Protein AF-A0A397ZUV2-F1 (afdb_monomer)

Nearest PDB structures (foldseek):
  3alz-assembly1_A  TM=3.776E-01  e=4.384E+00  Measles virus strain Edmonston-B

Mean predicted aligned error: 13.86 Å

Radius of gyration: 26.16 Å; Cα contacts (8 Å, |Δi|>4): 191; chains: 1; bounding box: 96×31×57 Å

Solvent-accessible surface area (backbone atoms only — not comparable to full-atom values): 8491 Å² total; per-residue (Å²): 135,84,87,83,79,84,85,80,84,84,83,89,76,73,82,77,73,75,82,71,83,79,77,76,76,76,69,83,68,74,52,55,40,70,46,80,43,83,64,54,64,94,90,66,65,70,53,75,50,36,29,38,83,94,42,76,52,62,88,70,78,66,56,79,85,62,81,79,68,60,39,33,42,31,41,41,31,31,73,94,74,77,44,62,33,33,48,69,83,39,34,46,90,76,33,63,91,72,40,56,66,43,36,30,42,38,44,96,72,38,41,31,36,46,44,93,90,47,96,58,60,77,47,73,45,72,67,41,77,68,133

Foldseek 3Di:
DDDDPPPPDPDPPPPPPPPDPPPPPPPQQQAAAEAEDEPEDPPFDKDKWKDQDPDTQGPDDDDRPPDDRQWIKMWIARPVVRAIFIDTSDGCVPPRVPGSYFYWYDYPFKIFTPDPVDPDTPDIDGTHGDD

Sequence (131 aa):
MVFSTNRKFFFTSFLFLIILTKASTFGISSPKQVVMINKLGVRQTIDVHCRSGNKDLGPVSLRPGAIMTTKYTCSFRWPDAGKELWYDIFTSSRDANVCNLCLWYIFDSIICRMRLDREEPTICDIWNPLH

Structure (mmCIF, N/CA/C/O backbone):
data_AF-A0A397ZUV2-F1
#
_entry.id   AF-A0A397ZUV2-F1
#
loop_
_atom_site.group_PDB
_atom_site.id
_atom_site.type_symbol
_atom_site.label_atom_id
_atom_site.label_alt_id
_atom_site.label_comp_id
_atom_site.label_asym_id
_atom_site.label_entity_id
_atom_site.label_seq_id
_atom_site.pdbx_PDB_ins_code
_atom_site.Cartn_x
_atom_site.Cartn_y
_atom_site.Cartn_z
_atom_site.occupancy
_atom_site.B_iso_or_equiv
_atom_site.auth_seq_id
_atom_site.auth_comp_id
_atom_site.auth_asym_id
_atom_site.auth_atom_id
_atom_site.pdbx_PDB_model_num
ATOM 1 N N . MET A 1 1 ? 75.233 6.154 -41.166 1.00 38.03 1 MET A N 1
ATOM 2 C CA . MET A 1 1 ? 74.128 7.132 -41.217 1.00 38.03 1 MET A CA 1
ATOM 3 C C . MET A 1 1 ? 72.827 6.412 -40.895 1.00 38.03 1 MET A C 1
ATOM 5 O O . MET A 1 1 ? 72.514 5.417 -41.524 1.00 38.03 1 MET A O 1
ATOM 9 N N . VAL A 1 2 ? 72.206 6.883 -39.815 1.00 35.06 2 VAL A N 1
ATOM 10 C CA . VAL A 1 2 ? 70.866 6.683 -39.233 1.00 35.06 2 VAL A CA 1
ATOM 11 C C . VAL A 1 2 ? 69.887 5.709 -39.919 1.00 35.06 2 VAL A C 1
ATOM 13 O O . VAL A 1 2 ? 69.347 5.986 -40.985 1.00 35.06 2 VAL A O 1
ATOM 16 N N . PHE A 1 3 ? 69.560 4.631 -39.196 1.00 40.50 3 PHE A N 1
ATOM 17 C CA . PHE A 1 3 ? 68.308 3.874 -39.311 1.00 40.50 3 PHE A CA 1
ATOM 18 C C . PHE A 1 3 ? 67.156 4.760 -38.798 1.00 40.50 3 PHE A C 1
ATOM 20 O O . PHE A 1 3 ? 67.125 5.116 -37.618 1.00 40.50 3 PHE A O 1
ATOM 27 N N . SER A 1 4 ? 66.229 5.158 -39.673 1.00 39.22 4 SER A N 1
ATOM 28 C CA . SER A 1 4 ? 65.056 5.957 -39.294 1.00 39.22 4 SER A CA 1
ATOM 29 C C . SER A 1 4 ? 63.916 5.044 -38.843 1.00 39.22 4 SER A C 1
ATOM 31 O O . SER A 1 4 ? 63.150 4.506 -39.643 1.00 39.22 4 SER A O 1
ATOM 33 N N . THR A 1 5 ? 63.822 4.846 -37.532 1.00 47.16 5 THR A N 1
ATOM 34 C CA . THR A 1 5 ? 62.725 4.138 -36.869 1.00 47.16 5 THR A CA 1
ATOM 35 C C . THR A 1 5 ? 61.495 5.047 -36.809 1.00 47.16 5 THR A C 1
ATOM 37 O O . THR A 1 5 ? 61.345 5.849 -35.887 1.00 47.16 5 THR A O 1
ATOM 40 N N . ASN A 1 6 ? 60.572 4.910 -37.762 1.00 48.44 6 ASN A N 1
ATOM 41 C CA . ASN A 1 6 ? 59.254 5.554 -37.706 1.00 48.44 6 ASN A CA 1
ATOM 42 C C . ASN A 1 6 ? 58.322 4.820 -36.720 1.00 48.44 6 ASN A C 1
ATOM 44 O O . ASN A 1 6 ? 57.351 4.171 -37.095 1.00 48.44 6 ASN A O 1
ATOM 48 N N . ARG A 1 7 ? 58.613 4.931 -35.419 1.00 53.03 7 ARG A N 1
ATOM 49 C CA . ARG A 1 7 ? 57.759 4.439 -34.323 1.00 53.03 7 ARG A CA 1
ATOM 50 C C . ARG A 1 7 ? 56.834 5.554 -33.833 1.00 53.03 7 ARG A C 1
ATOM 52 O O . ARG A 1 7 ? 56.940 5.988 -32.691 1.00 53.03 7 ARG A O 1
ATOM 59 N N . LYS A 1 8 ? 55.952 6.061 -34.698 1.00 50.41 8 LYS A N 1
ATOM 60 C CA . LYS A 1 8 ? 54.914 7.044 -34.315 1.00 50.41 8 LYS A CA 1
ATOM 61 C C . LYS A 1 8 ? 53.551 6.774 -34.956 1.00 50.41 8 LYS A C 1
ATOM 63 O O . LYS A 1 8 ? 52.828 7.707 -35.271 1.00 50.41 8 LYS A O 1
ATOM 68 N N . PHE A 1 9 ? 53.180 5.506 -35.128 1.00 50.25 9 PHE A N 1
ATOM 69 C CA . PHE A 1 9 ? 51.885 5.157 -35.727 1.00 50.25 9 PHE A CA 1
ATOM 70 C C . PHE A 1 9 ? 51.080 4.117 -34.941 1.00 50.25 9 PHE A C 1
ATOM 72 O O . PHE A 1 9 ? 50.348 3.327 -35.517 1.00 50.25 9 PHE A O 1
ATOM 79 N N . PHE A 1 10 ? 51.204 4.106 -33.611 1.00 50.31 10 PHE A N 1
ATOM 80 C CA . PHE A 1 10 ? 50.423 3.195 -32.762 1.00 50.31 10 PHE A CA 1
ATOM 81 C C . PHE A 1 10 ? 49.967 3.831 -31.442 1.00 50.31 10 PHE A C 1
ATOM 83 O O . PHE A 1 10 ? 49.865 3.160 -30.425 1.00 50.31 10 PHE A O 1
ATOM 90 N N . PHE A 1 11 ? 49.700 5.141 -31.426 1.00 48.50 11 PHE A N 1
ATOM 91 C CA . PHE A 1 11 ? 49.183 5.813 -30.221 1.00 48.50 11 PHE A CA 1
ATOM 92 C C . PHE A 1 11 ? 48.006 6.760 -30.480 1.00 48.50 11 PHE A C 1
ATOM 94 O O . PHE A 1 11 ? 47.685 7.602 -29.651 1.00 48.50 11 PHE A O 1
ATOM 101 N N . THR A 1 12 ? 47.316 6.605 -31.608 1.00 51.22 12 THR A N 1
ATOM 102 C CA . THR A 1 12 ? 46.107 7.378 -31.944 1.00 51.22 12 THR A CA 1
ATOM 103 C C . THR A 1 12 ? 44.890 6.481 -32.178 1.00 51.22 12 THR A C 1
ATOM 105 O O . THR A 1 12 ? 43.980 6.853 -32.905 1.00 51.22 12 THR A O 1
ATOM 108 N N . SER A 1 13 ? 44.852 5.292 -31.562 1.00 55.81 13 SER A N 1
ATOM 109 C CA . SER A 1 13 ? 43.738 4.342 -31.744 1.00 55.81 13 SER A CA 1
ATOM 110 C C . SER A 1 13 ? 43.209 3.694 -30.457 1.00 55.81 13 SER A C 1
ATOM 112 O O . SER A 1 13 ? 42.366 2.806 -30.538 1.00 55.81 13 SER A O 1
ATOM 114 N N . PHE A 1 14 ? 43.644 4.126 -29.268 1.00 50.12 14 PHE A N 1
ATOM 115 C CA . PHE A 1 14 ? 43.093 3.614 -27.999 1.00 50.12 14 PHE A CA 1
ATOM 116 C C . PHE A 1 14 ? 42.124 4.575 -27.296 1.00 50.12 14 PHE A C 1
ATOM 118 O O . PHE A 1 14 ? 41.417 4.153 -26.386 1.00 50.12 14 PHE A O 1
ATOM 125 N N . LEU A 1 15 ? 42.019 5.839 -27.729 1.00 51.22 15 LEU A N 1
ATOM 126 C CA . LEU A 1 15 ? 41.121 6.805 -27.080 1.00 51.22 15 LEU A CA 1
ATOM 127 C C . LEU A 1 15 ? 39.657 6.723 -27.553 1.00 51.22 15 LEU A C 1
ATOM 129 O O . LEU A 1 15 ? 38.775 7.250 -26.886 1.00 51.22 15 LEU A O 1
ATOM 133 N N . PHE A 1 16 ? 39.378 6.056 -28.678 1.00 50.31 16 PHE A N 1
ATOM 134 C CA . PHE A 1 16 ? 38.033 6.017 -29.273 1.00 50.31 16 PHE A CA 1
ATOM 135 C C . PHE A 1 16 ? 37.177 4.806 -28.861 1.00 50.31 16 PHE A C 1
ATOM 137 O O . PHE A 1 16 ? 35.984 4.783 -29.145 1.00 50.31 16 PHE A O 1
ATOM 144 N N . LEU A 1 17 ? 37.743 3.817 -28.160 1.00 50.50 17 LEU A N 1
ATOM 145 C CA . LEU A 1 17 ? 37.039 2.576 -27.794 1.00 50.50 17 LEU A CA 1
ATOM 146 C C . LEU A 1 17 ? 36.361 2.596 -26.412 1.00 50.50 17 LEU A C 1
ATOM 148 O O . LEU A 1 17 ? 35.668 1.644 -26.074 1.00 50.50 17 LEU A O 1
ATOM 152 N N . ILE A 1 18 ? 36.495 3.674 -25.629 1.00 52.88 18 ILE A N 1
ATOM 153 C CA . ILE A 1 18 ? 35.899 3.766 -24.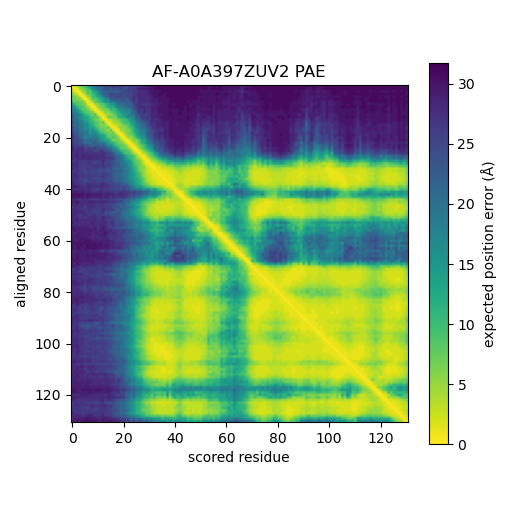277 1.00 52.88 18 ILE A CA 1
ATOM 154 C C . ILE A 1 18 ? 34.524 4.480 -24.285 1.00 52.88 18 ILE A C 1
ATOM 156 O O . ILE A 1 18 ? 33.854 4.558 -23.261 1.00 52.88 18 ILE A O 1
ATOM 160 N N . ILE A 1 19 ? 34.037 4.968 -25.436 1.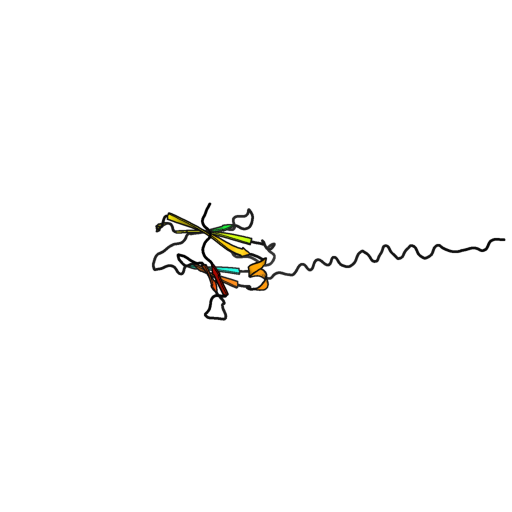00 55.28 19 ILE A N 1
ATOM 161 C CA . ILE A 1 19 ? 32.785 5.762 -25.503 1.00 55.28 19 ILE A CA 1
ATOM 162 C C . ILE A 1 19 ? 31.524 4.897 -25.732 1.00 55.28 19 ILE A C 1
ATOM 164 O O . ILE A 1 19 ? 30.403 5.397 -25.713 1.00 55.28 19 ILE A O 1
ATOM 168 N N . LEU A 1 20 ? 31.648 3.579 -25.887 1.00 54.56 20 LEU A N 1
ATOM 169 C CA . LEU A 1 20 ? 30.494 2.694 -26.072 1.00 54.56 20 LEU A CA 1
ATOM 170 C C . LEU A 1 20 ? 30.267 1.849 -24.817 1.00 54.56 20 LEU A C 1
ATOM 172 O O . LEU A 1 20 ? 31.208 1.279 -24.280 1.00 54.56 20 LEU A O 1
ATOM 176 N N . THR A 1 21 ? 29.000 1.718 -24.411 1.00 51.56 21 THR A N 1
ATOM 177 C CA . THR A 1 21 ? 28.455 0.877 -23.315 1.00 51.56 21 THR A CA 1
ATOM 178 C C . THR A 1 21 ? 28.134 1.544 -21.971 1.00 51.56 21 THR A C 1
ATOM 180 O O . THR A 1 21 ? 28.124 0.899 -20.930 1.00 51.56 21 THR A O 1
ATOM 183 N N . LYS A 1 22 ? 27.674 2.797 -21.976 1.00 52.12 22 LYS A N 1
ATOM 184 C CA . LYS A 1 22 ? 26.597 3.181 -21.040 1.00 52.12 22 LYS A CA 1
ATOM 185 C C . LYS A 1 22 ? 25.367 3.588 -21.838 1.00 52.12 22 LYS A C 1
ATOM 187 O O . LYS A 1 22 ? 24.892 4.711 -21.741 1.00 52.12 22 LYS A O 1
ATOM 192 N N . ALA A 1 23 ? 24.860 2.662 -22.654 1.00 51.78 23 ALA A N 1
ATOM 193 C CA . ALA A 1 23 ? 23.470 2.741 -23.070 1.00 51.78 23 ALA A CA 1
ATOM 194 C C . ALA A 1 23 ? 22.648 2.526 -21.797 1.00 51.78 23 ALA A C 1
ATOM 196 O O . ALA A 1 23 ? 22.427 1.392 -21.375 1.00 51.78 23 ALA A O 1
ATOM 197 N N . SER A 1 24 ? 22.280 3.615 -21.121 1.00 55.41 24 SER A N 1
ATOM 198 C CA . SER A 1 24 ? 21.171 3.565 -20.187 1.00 55.41 24 SER A CA 1
ATOM 199 C C . SER A 1 24 ? 19.975 3.152 -21.027 1.00 55.41 24 SER A C 1
ATOM 201 O O . SER A 1 24 ? 19.414 3.941 -21.787 1.00 55.41 24 SER A O 1
ATOM 203 N N . THR A 1 25 ? 19.611 1.876 -20.955 1.00 48.59 25 THR A N 1
ATOM 204 C CA . THR A 1 25 ? 18.279 1.460 -21.349 1.00 48.59 25 THR A CA 1
ATOM 205 C C . THR A 1 25 ? 17.346 2.183 -20.387 1.00 48.59 25 THR A C 1
ATOM 207 O O . THR A 1 25 ? 17.057 1.721 -19.287 1.00 48.59 25 THR A O 1
ATOM 210 N N . PHE A 1 26 ? 16.914 3.386 -20.772 1.00 52.38 26 PHE A N 1
ATOM 211 C CA . PHE A 1 26 ? 15.676 3.949 -20.269 1.00 52.38 26 PHE A CA 1
ATOM 212 C C . PHE A 1 26 ? 14.602 2.973 -20.735 1.00 52.38 26 PHE A C 1
ATOM 214 O O . PHE A 1 26 ? 14.071 3.076 -21.839 1.00 52.38 26 PHE A O 1
ATOM 221 N N . GLY A 1 27 ? 14.378 1.935 -19.928 1.00 50.84 27 GLY A N 1
ATOM 222 C CA . GLY A 1 27 ? 13.252 1.046 -20.098 1.00 50.84 27 GLY A CA 1
ATOM 223 C C . GLY A 1 27 ? 12.023 1.934 -20.084 1.00 50.84 27 GLY A C 1
ATOM 224 O O . GLY A 1 27 ? 11.754 2.603 -19.085 1.00 50.84 27 GLY A O 1
ATOM 225 N N . ILE A 1 28 ? 11.334 2.005 -21.220 1.00 48.50 28 ILE A N 1
ATOM 226 C CA . ILE A 1 28 ? 10.044 2.673 -21.326 1.00 48.50 28 ILE A CA 1
ATOM 227 C C . ILE A 1 28 ? 9.113 1.886 -20.409 1.00 48.50 28 ILE A C 1
ATOM 229 O O . ILE A 1 28 ? 8.582 0.842 -20.780 1.00 48.50 28 ILE A O 1
ATOM 233 N N . SER A 1 29 ? 8.997 2.335 -19.164 1.00 57.25 29 SER A N 1
ATOM 234 C CA . SER A 1 29 ? 8.116 1.704 -18.199 1.00 57.25 29 SER A CA 1
ATOM 235 C C . SER A 1 29 ? 6.699 2.141 -18.510 1.00 57.25 29 SER A C 1
ATOM 237 O O . SER A 1 29 ? 6.382 3.334 -18.486 1.00 57.25 29 SER A O 1
ATOM 239 N N . SER A 1 30 ? 5.847 1.178 -18.847 1.00 61.09 30 SER A N 1
ATOM 240 C CA . SER A 1 30 ? 4.421 1.434 -18.992 1.00 61.09 30 SER A CA 1
ATOM 241 C C . SER A 1 30 ? 3.874 1.992 -17.673 1.00 61.09 30 SER A C 1
ATOM 243 O O . SER A 1 30 ? 4.255 1.496 -16.605 1.00 61.09 30 SER A O 1
ATOM 245 N N . PRO A 1 31 ? 2.993 3.010 -17.716 1.00 65.56 31 PRO A N 1
ATOM 246 C CA . PRO A 1 31 ? 2.402 3.559 -16.505 1.00 65.56 31 PRO A CA 1
ATOM 247 C C . PRO A 1 31 ? 1.745 2.434 -15.707 1.00 65.56 31 PRO A C 1
ATOM 249 O O . PRO A 1 31 ? 1.028 1.595 -16.256 1.00 65.56 31 PRO A O 1
ATOM 252 N N . LYS A 1 32 ? 2.037 2.402 -14.409 1.00 73.62 32 LYS A N 1
ATOM 253 C CA . LYS A 1 32 ? 1.454 1.438 -13.482 1.00 73.62 32 LYS A CA 1
ATOM 254 C C . LYS A 1 32 ? 0.207 2.046 -12.877 1.00 73.62 32 LYS A C 1
ATOM 256 O O . LYS A 1 32 ? 0.210 3.214 -12.509 1.00 73.62 32 LYS A O 1
ATOM 261 N N . GLN A 1 33 ? -0.857 1.271 -12.780 1.00 76.81 33 GLN A N 1
ATOM 262 C CA . GLN A 1 33 ? -2.093 1.706 -12.150 1.00 76.81 33 GLN A CA 1
ATOM 263 C C . GLN A 1 33 ? -2.289 0.924 -10.858 1.00 76.81 33 GLN A C 1
ATOM 265 O 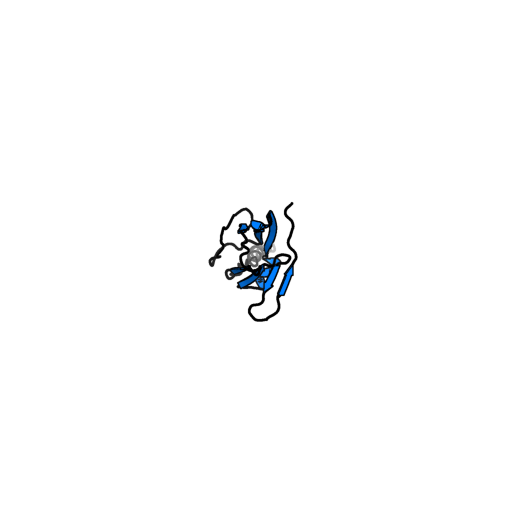O . GLN A 1 33 ? -2.120 -0.292 -10.833 1.00 76.81 33 GLN A O 1
ATOM 270 N N . VAL A 1 34 ? -2.650 1.620 -9.786 1.00 83.06 34 VAL A N 1
ATOM 271 C CA . VAL A 1 34 ? -2.995 1.012 -8.500 1.00 83.06 34 VAL A CA 1
ATOM 272 C C . VAL A 1 34 ? -4.478 1.245 -8.270 1.00 83.06 34 VAL A C 1
ATOM 274 O O . VAL A 1 34 ? -4.948 2.374 -8.379 1.00 83.06 34 VAL A O 1
ATOM 277 N N . VAL A 1 35 ? -5.217 0.180 -7.976 1.00 84.75 35 VAL A N 1
ATOM 278 C CA . VAL A 1 35 ? -6.641 0.259 -7.635 1.00 84.75 35 VAL A CA 1
ATOM 279 C C . VAL A 1 35 ? -6.832 -0.375 -6.275 1.00 84.75 35 VAL A C 1
ATOM 281 O O . VAL A 1 35 ? -6.386 -1.493 -6.041 1.00 84.75 35 VAL A O 1
ATOM 284 N N . MET A 1 36 ? -7.505 0.342 -5.387 1.00 86.81 36 MET A N 1
ATOM 285 C CA . MET A 1 36 ? -7.833 -0.114 -4.045 1.00 86.81 36 MET A CA 1
ATOM 286 C C . MET A 1 36 ? -9.343 -0.287 -3.939 1.00 86.81 36 MET A C 1
ATOM 288 O O . MET A 1 36 ? -10.094 0.628 -4.271 1.00 86.81 36 MET A O 1
ATOM 292 N N . ILE A 1 37 ? -9.787 -1.456 -3.485 1.00 84.75 37 ILE A N 1
ATOM 293 C CA . ILE A 1 37 ? -11.197 -1.761 -3.253 1.00 84.75 37 ILE A CA 1
ATOM 294 C C . ILE A 1 37 ? -11.398 -1.998 -1.764 1.00 84.75 37 ILE A C 1
ATOM 296 O O . ILE A 1 37 ? -10.829 -2.926 -1.187 1.00 84.75 37 ILE A O 1
ATOM 300 N N . ASN A 1 38 ? -12.238 -1.163 -1.158 1.00 83.50 38 ASN A N 1
ATOM 301 C CA . ASN A 1 38 ? -12.708 -1.360 0.202 1.00 83.50 38 ASN A CA 1
ATOM 302 C C . ASN A 1 38 ? -13.607 -2.610 0.253 1.00 83.50 38 ASN A C 1
ATOM 304 O O . ASN A 1 38 ? -14.650 -2.655 -0.402 1.00 83.50 38 ASN A O 1
ATOM 308 N N . LYS A 1 39 ? -13.175 -3.636 0.993 1.00 86.25 39 LYS A N 1
ATOM 309 C CA . LYS A 1 39 ? -13.908 -4.892 1.220 1.00 86.25 39 LYS A CA 1
ATOM 310 C C . LYS A 1 39 ? -14.400 -5.021 2.664 1.00 86.25 39 LYS A C 1
ATOM 312 O O . LYS A 1 39 ? -14.711 -6.122 3.113 1.00 86.25 39 LYS A O 1
ATOM 317 N N . LEU A 1 40 ? -14.473 -3.909 3.390 1.00 79.38 40 LEU A N 1
ATOM 318 C CA . LEU A 1 40 ? -15.089 -3.863 4.707 1.00 79.38 40 LEU A CA 1
ATOM 319 C C . LEU A 1 40 ? -16.605 -4.101 4.638 1.00 79.38 40 LEU A C 1
ATOM 321 O O . LEU A 1 40 ? -17.232 -3.997 3.582 1.00 79.38 40 LEU A O 1
ATOM 325 N N . GLY A 1 41 ? -17.192 -4.425 5.793 1.00 73.50 41 GLY A N 1
ATOM 326 C CA . GLY A 1 41 ? -18.632 -4.622 5.934 1.00 73.50 41 GLY A CA 1
ATOM 327 C C . GLY A 1 41 ? -19.459 -3.373 5.599 1.00 73.50 41 GLY A C 1
ATOM 328 O O . GLY A 1 41 ? -18.944 -2.268 5.418 1.00 73.50 41 GLY A O 1
ATOM 329 N N . VAL A 1 42 ? -20.779 -3.556 5.521 1.00 65.88 42 VAL A N 1
ATOM 330 C CA . VAL A 1 42 ? -21.744 -2.517 5.124 1.00 65.88 42 VAL A CA 1
ATOM 331 C C . VAL A 1 42 ? -21.539 -1.225 5.935 1.00 65.88 42 VAL A C 1
ATOM 333 O O . VAL A 1 42 ? -21.552 -1.258 7.161 1.00 65.88 42 VAL A O 1
ATOM 336 N N . ARG A 1 43 ? -21.408 -0.091 5.224 1.00 58.28 43 ARG A N 1
ATOM 337 C CA . ARG A 1 43 ? -21.259 1.293 5.739 1.00 58.28 43 ARG A CA 1
ATOM 338 C C . ARG A 1 43 ? -19.932 1.658 6.419 1.00 58.28 43 ARG A C 1
ATOM 340 O O . ARG A 1 43 ? -19.847 2.752 6.963 1.00 58.28 43 ARG A O 1
ATOM 347 N N . GLN A 1 44 ? -18.890 0.835 6.334 1.00 68.94 44 GLN A N 1
ATOM 348 C CA . GLN A 1 44 ? -17.571 1.241 6.829 1.00 68.94 44 GLN A CA 1
ATOM 349 C C . GLN A 1 44 ? -16.826 2.086 5.790 1.00 68.94 44 GLN A C 1
ATOM 351 O O . GLN A 1 44 ? -16.532 1.624 4.683 1.00 68.94 44 GLN A O 1
ATOM 356 N N . THR A 1 45 ? -16.523 3.330 6.158 1.00 78.00 45 THR A N 1
ATOM 357 C CA . THR A 1 45 ? -15.757 4.265 5.322 1.00 78.00 45 THR A CA 1
ATOM 358 C C . THR A 1 45 ? -14.287 4.229 5.731 1.00 78.00 45 THR A C 1
ATOM 360 O O . THR A 1 45 ? -13.973 4.114 6.915 1.00 78.00 45 THR A O 1
ATOM 363 N N . ILE A 1 46 ? -13.387 4.316 4.751 1.00 83.19 46 ILE A N 1
ATOM 364 C CA . ILE A 1 46 ? -11.946 4.440 4.983 1.00 83.19 46 ILE A CA 1
ATOM 365 C C . ILE A 1 46 ? -11.466 5.685 4.256 1.00 83.19 46 ILE A C 1
ATOM 367 O O . ILE A 1 46 ? -11.687 5.812 3.049 1.00 83.19 46 ILE A O 1
ATOM 371 N N . ASP A 1 47 ? -10.756 6.544 4.974 1.00 85.25 47 ASP A N 1
ATOM 372 C CA . ASP A 1 47 ? -10.039 7.656 4.369 1.00 85.25 47 ASP A CA 1
ATOM 373 C C . ASP A 1 47 ? -8.634 7.185 4.003 1.00 85.25 47 ASP A C 1
ATOM 375 O O . ASP A 1 47 ? -7.919 6.619 4.834 1.00 85.25 47 ASP A O 1
ATOM 379 N N . VAL A 1 48 ? -8.240 7.394 2.747 1.00 85.81 48 VAL A N 1
ATOM 380 C CA . VAL A 1 48 ? -6.944 6.942 2.230 1.00 85.81 48 VAL A CA 1
ATOM 381 C C . VAL A 1 48 ? -6.135 8.136 1.760 1.00 85.81 48 VAL A C 1
ATOM 383 O O . VAL A 1 48 ? -6.593 8.922 0.931 1.00 85.81 48 VAL A O 1
ATOM 386 N N . HIS A 1 49 ? -4.907 8.238 2.254 1.00 86.06 49 HIS A N 1
ATOM 387 C CA . HIS A 1 49 ? -3.980 9.294 1.887 1.00 86.06 49 HIS A CA 1
ATOM 388 C C . HIS A 1 49 ? -2.659 8.696 1.417 1.00 86.06 49 HIS A C 1
ATOM 390 O O . HIS A 1 49 ? -2.000 7.980 2.164 1.00 86.06 49 HIS A O 1
ATOM 396 N N . CYS A 1 50 ? -2.261 8.981 0.177 1.00 84.75 50 CYS A N 1
ATOM 397 C CA . CYS A 1 50 ? -1.086 8.376 -0.441 1.00 84.75 50 CYS A CA 1
ATOM 398 C C . CYS A 1 50 ? -0.019 9.415 -0.774 1.00 84.75 50 CYS A C 1
ATOM 400 O O . CYS A 1 50 ? -0.272 10.415 -1.445 1.00 84.75 50 CYS A O 1
ATOM 402 N N . ARG A 1 51 ? 1.219 9.097 -0.402 1.00 82.56 51 ARG A N 1
ATOM 403 C CA . ARG A 1 51 ? 2.414 9.864 -0.745 1.00 82.56 51 ARG A CA 1
ATOM 404 C C . ARG A 1 51 ? 3.379 9.034 -1.570 1.00 82.56 51 ARG A C 1
ATOM 406 O O . ARG A 1 51 ? 3.440 7.809 -1.461 1.00 82.56 51 ARG A O 1
ATOM 413 N N . SER A 1 52 ? 4.200 9.715 -2.352 1.00 78.06 52 SER A N 1
ATOM 414 C CA . SER A 1 52 ? 5.327 9.102 -3.032 1.00 78.06 52 SER A CA 1
ATOM 415 C C . SER A 1 52 ? 6.579 9.949 -2.869 1.00 78.06 52 SER A C 1
ATOM 417 O O . SER A 1 52 ? 6.644 11.099 -3.310 1.00 78.06 52 SER A O 1
ATOM 419 N N . GLY A 1 53 ? 7.563 9.400 -2.152 1.00 71.62 53 GLY A N 1
ATOM 420 C CA . GLY A 1 53 ? 8.637 10.209 -1.576 1.00 71.62 53 GLY A CA 1
ATOM 421 C C . GLY A 1 53 ? 8.054 11.318 -0.692 1.00 71.62 53 GLY A C 1
ATOM 422 O O . GLY A 1 53 ? 7.230 11.045 0.179 1.00 71.62 53 GLY A O 1
ATOM 423 N N . ASN A 1 54 ? 8.435 12.568 -0.964 1.00 62.78 54 ASN A N 1
ATOM 424 C CA . ASN A 1 54 ? 7.933 13.754 -0.257 1.00 62.78 54 ASN A CA 1
ATOM 425 C C . ASN A 1 54 ? 6.735 14.421 -0.953 1.00 62.78 54 ASN A C 1
ATOM 427 O O . ASN A 1 54 ? 6.313 15.500 -0.545 1.00 62.78 54 ASN A O 1
ATOM 431 N N . LYS A 1 55 ? 6.216 13.827 -2.033 1.00 61.66 55 LYS A N 1
ATOM 432 C CA . LYS A 1 55 ? 5.098 14.387 -2.787 1.00 61.66 55 LYS A CA 1
ATOM 433 C C . LYS A 1 55 ? 3.807 13.697 -2.367 1.00 61.66 55 LYS A C 1
ATOM 435 O O . LYS A 1 55 ? 3.655 12.495 -2.579 1.00 61.66 55 LYS A O 1
ATOM 440 N N . ASP A 1 56 ? 2.895 14.462 -1.785 1.00 61.31 56 ASP A N 1
ATOM 441 C CA . ASP A 1 56 ? 1.499 14.061 -1.642 1.00 61.31 56 ASP A CA 1
ATOM 442 C C . ASP A 1 56 ? 0.864 14.010 -3.034 1.00 61.31 56 ASP A C 1
ATOM 444 O O . ASP A 1 56 ? 1.071 14.900 -3.868 1.00 61.31 56 ASP A O 1
ATOM 448 N N . LEU A 1 57 ? 0.181 12.912 -3.326 1.00 63.59 57 LEU A N 1
ATOM 449 C CA . LEU A 1 57 ? -0.369 12.658 -4.647 1.00 63.59 57 LEU A CA 1
ATOM 450 C C . LEU A 1 57 ? -1.891 12.773 -4.693 1.00 63.59 57 LEU A C 1
ATOM 452 O O . LEU A 1 57 ? -2.445 12.695 -5.791 1.00 63.59 57 LEU A O 1
ATOM 456 N N . GLY A 1 58 ? -2.565 12.956 -3.551 1.00 56.50 58 GLY A N 1
ATOM 457 C CA . GLY A 1 58 ? -4.022 12.849 -3.490 1.00 56.50 58 GLY A CA 1
ATOM 458 C C . GLY A 1 58 ? -4.530 11.527 -4.108 1.00 56.50 58 GLY A C 1
ATOM 459 O O . GLY A 1 58 ? -3.832 10.510 -4.056 1.00 56.50 58 GLY A O 1
ATOM 460 N N . PRO A 1 59 ? -5.729 11.500 -4.721 1.00 45.69 59 PRO A N 1
ATOM 461 C CA . PRO A 1 59 ? -6.211 10.356 -5.498 1.00 45.69 59 PRO A CA 1
ATOM 462 C C . PRO A 1 59 ? -5.381 10.189 -6.782 1.00 45.69 59 PRO A C 1
ATOM 464 O O . PRO A 1 59 ? -5.435 11.018 -7.692 1.00 45.69 59 PRO A O 1
ATOM 467 N N . VAL A 1 60 ? -4.589 9.120 -6.872 1.00 49.81 60 VAL A N 1
ATOM 468 C CA . VAL A 1 60 ? -3.562 8.991 -7.919 1.00 49.81 60 VAL A CA 1
ATOM 469 C C . VAL A 1 60 ? -4.086 8.253 -9.153 1.00 49.81 60 VAL A C 1
ATOM 471 O O . VAL A 1 60 ? -4.484 7.096 -9.075 1.00 49.81 60 VAL A O 1
ATOM 474 N N . SER A 1 61 ? -3.984 8.882 -10.326 1.00 38.34 61 SER A N 1
ATOM 475 C CA . SER A 1 61 ? -3.952 8.204 -11.632 1.00 38.34 61 SER A CA 1
ATOM 476 C C . SER A 1 61 ? -2.662 8.591 -12.353 1.00 38.34 61 SER A C 1
ATOM 478 O O . SER A 1 61 ? -2.432 9.767 -12.640 1.00 38.34 61 SER A O 1
ATOM 480 N N . LEU A 1 62 ? -1.784 7.617 -12.608 1.00 37.78 62 LEU A N 1
ATOM 481 C CA . LEU A 1 62 ? -0.472 7.861 -13.215 1.00 37.78 62 LEU A CA 1
ATOM 482 C C . LEU A 1 62 ? -0.582 7.939 -14.740 1.00 37.78 62 LEU A C 1
ATOM 484 O O . LEU A 1 62 ? -1.139 7.054 -15.385 1.00 37.78 62 LEU A O 1
ATOM 488 N N . ARG A 1 63 ? -0.032 9.012 -15.320 1.00 34.16 63 ARG A N 1
ATOM 489 C CA . ARG A 1 63 ? 0.027 9.232 -16.772 1.00 34.16 63 ARG A CA 1
ATOM 490 C C . ARG A 1 63 ? 1.296 8.612 -17.382 1.00 34.16 63 ARG A C 1
ATOM 492 O O . ARG A 1 63 ? 2.314 8.517 -16.690 1.00 34.16 63 ARG A O 1
ATOM 499 N N . PRO A 1 64 ? 1.274 8.242 -18.677 1.00 29.80 64 PRO A N 1
ATOM 500 C CA . PRO A 1 64 ? 2.478 7.853 -19.410 1.00 29.80 64 PRO A CA 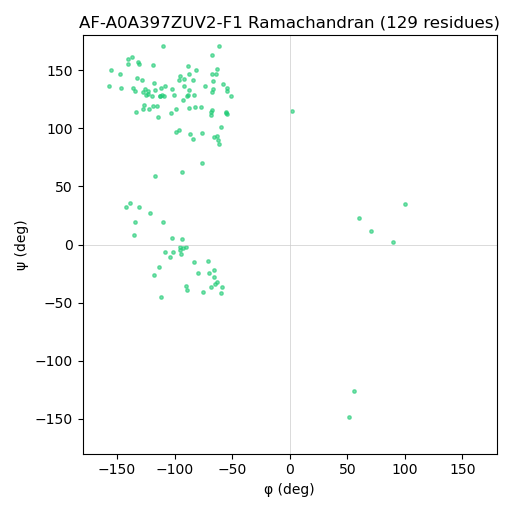1
ATOM 501 C C . PRO A 1 64 ? 3.564 8.941 -19.325 1.00 29.80 64 PRO A C 1
ATOM 503 O O . PRO A 1 64 ? 3.264 10.120 -19.497 1.00 29.80 64 PRO A O 1
ATOM 506 N N . GLY A 1 65 ? 4.816 8.552 -19.061 1.00 34.72 65 GLY A N 1
ATOM 507 C CA . GLY A 1 65 ? 5.964 9.471 -18.996 1.00 34.72 65 GLY A CA 1
ATOM 508 C C . GLY A 1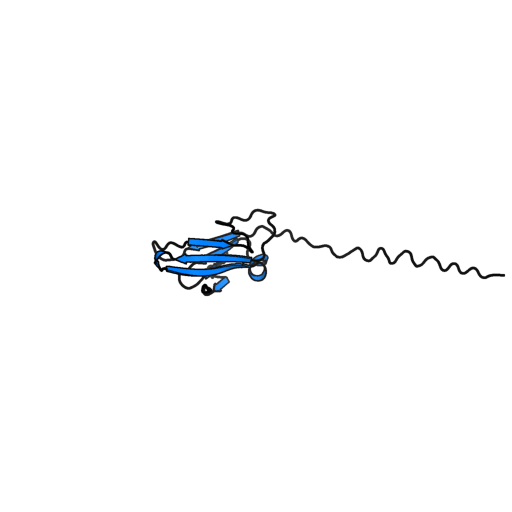 65 ? 6.261 10.075 -17.617 1.00 34.72 65 GLY A C 1
ATOM 509 O O . GLY A 1 65 ? 7.202 10.856 -17.489 1.00 34.72 65 GLY A O 1
ATOM 510 N N . ALA A 1 66 ? 5.508 9.718 -16.572 1.00 36.00 66 ALA A N 1
ATOM 511 C CA . ALA A 1 66 ? 5.873 10.079 -15.205 1.00 36.00 66 ALA A CA 1
ATOM 512 C C . ALA A 1 66 ? 7.169 9.360 -14.784 1.00 36.00 66 ALA A C 1
ATOM 514 O O . ALA A 1 66 ? 7.311 8.153 -14.986 1.00 36.00 66 ALA A O 1
ATOM 515 N N . ILE A 1 67 ? 8.104 10.099 -14.177 1.00 40.25 67 ILE A N 1
ATOM 516 C CA . ILE A 1 67 ? 9.275 9.529 -13.500 1.00 40.25 67 ILE A CA 1
ATOM 517 C C . ILE A 1 67 ? 8.739 8.530 -12.473 1.00 40.25 67 ILE A C 1
ATOM 519 O O . ILE A 1 67 ? 8.040 8.933 -11.543 1.00 40.25 67 ILE A O 1
ATOM 523 N N . MET A 1 68 ? 9.008 7.235 -12.683 1.00 45.06 68 MET A N 1
ATOM 524 C CA . MET A 1 68 ? 8.592 6.180 -11.761 1.00 45.06 68 MET A CA 1
ATOM 525 C C . MET A 1 68 ? 9.116 6.530 -10.380 1.00 45.06 68 MET A C 1
ATOM 527 O O . MET A 1 68 ? 10.323 6.502 -10.135 1.00 45.06 68 MET A O 1
ATOM 531 N N . THR A 1 69 ? 8.221 6.840 -9.460 1.00 53.88 69 THR A N 1
ATOM 532 C CA . THR A 1 69 ? 8.596 6.793 -8.065 1.00 53.88 69 THR A CA 1
ATOM 533 C C . THR A 1 69 ? 8.699 5.330 -7.654 1.00 53.88 69 THR A C 1
ATOM 535 O O . THR A 1 69 ? 7.895 4.473 -8.024 1.00 53.88 69 THR A O 1
ATOM 538 N N . THR A 1 70 ? 9.758 5.023 -6.914 1.00 61.75 70 THR A N 1
ATOM 539 C CA . THR A 1 70 ? 10.084 3.656 -6.500 1.00 61.75 70 THR A CA 1
ATOM 540 C C . THR A 1 70 ? 9.125 3.120 -5.444 1.00 61.75 70 THR A C 1
ATOM 542 O O . THR A 1 70 ? 9.117 1.918 -5.197 1.00 61.75 70 THR A O 1
A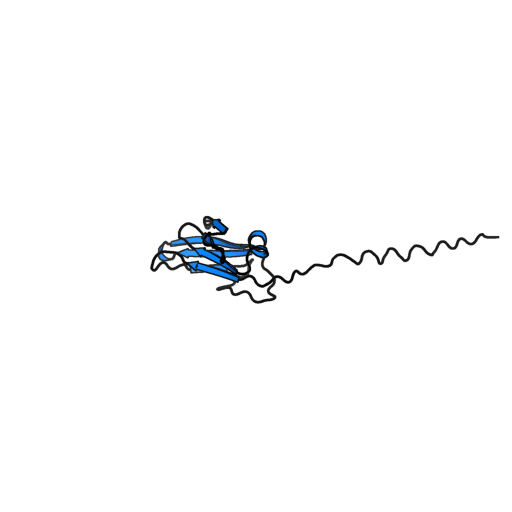TOM 545 N N . LYS A 1 71 ? 8.322 3.982 -4.807 1.00 77.94 71 LYS A N 1
ATOM 546 C CA . LYS A 1 71 ? 7.448 3.608 -3.695 1.00 77.94 71 LYS A CA 1
ATOM 547 C C . LYS A 1 71 ? 6.275 4.579 -3.520 1.00 77.94 71 LYS A C 1
ATOM 549 O O . LYS A 1 71 ? 6.462 5.797 -3.559 1.00 77.94 71 LYS A O 1
ATOM 554 N N . TYR A 1 72 ? 5.083 4.033 -3.297 1.00 84.75 72 TYR A N 1
ATOM 555 C CA . TYR A 1 72 ? 3.879 4.754 -2.885 1.00 84.75 72 TYR A CA 1
ATOM 556 C C . TYR A 1 72 ? 3.440 4.202 -1.532 1.00 84.75 72 TYR A C 1
ATOM 558 O O . TYR A 1 72 ? 3.137 3.015 -1.414 1.00 84.75 72 TYR A O 1
ATOM 566 N N . THR A 1 73 ? 3.421 5.068 -0.526 1.00 88.69 73 THR A N 1
ATOM 567 C CA . THR A 1 73 ? 3.014 4.735 0.841 1.00 88.69 73 THR A CA 1
ATOM 568 C C . THR A 1 73 ? 1.683 5.401 1.118 1.00 88.69 73 THR A C 1
ATOM 570 O O . THR A 1 73 ? 1.565 6.610 0.922 1.00 88.69 73 THR A O 1
ATOM 573 N N . CYS A 1 74 ? 0.705 4.635 1.588 1.00 89.44 74 CYS A N 1
ATOM 574 C CA . CYS A 1 74 ? -0.613 5.150 1.926 1.00 89.44 74 CYS A CA 1
ATOM 575 C C . CYS A 1 74 ? -0.910 4.949 3.413 1.00 89.44 74 CYS A C 1
ATOM 577 O O . CYS A 1 74 ? -0.597 3.887 3.955 1.00 89.44 74 CYS A O 1
ATOM 579 N N . SER A 1 75 ? -1.513 5.951 4.052 1.00 89.94 75 SER A N 1
ATOM 580 C CA . SER A 1 75 ? -2.198 5.807 5.334 1.00 89.94 75 SER A CA 1
ATOM 581 C C . SER A 1 75 ? -3.693 5.586 5.110 1.00 89.94 75 SER A C 1
ATOM 583 O O . SER A 1 75 ? -4.285 6.100 4.158 1.00 89.94 75 SER A O 1
ATOM 585 N N . PHE A 1 76 ? -4.277 4.768 5.976 1.00 87.75 76 PHE A N 1
ATOM 586 C CA . PHE A 1 76 ? -5.657 4.315 5.954 1.00 87.75 76 PHE A CA 1
ATOM 587 C C . PHE A 1 76 ? -6.248 4.606 7.321 1.00 87.75 76 PHE A C 1
ATOM 589 O O . PHE A 1 76 ? -5.791 4.056 8.325 1.00 87.75 76 PHE A O 1
ATOM 596 N N . ARG A 1 77 ? -7.254 5.470 7.360 1.00 88.19 77 ARG A N 1
ATOM 597 C CA . ARG A 1 77 ? -7.938 5.865 8.585 1.00 88.19 77 ARG A CA 1
ATOM 598 C C . ARG A 1 77 ? -9.349 5.302 8.576 1.00 88.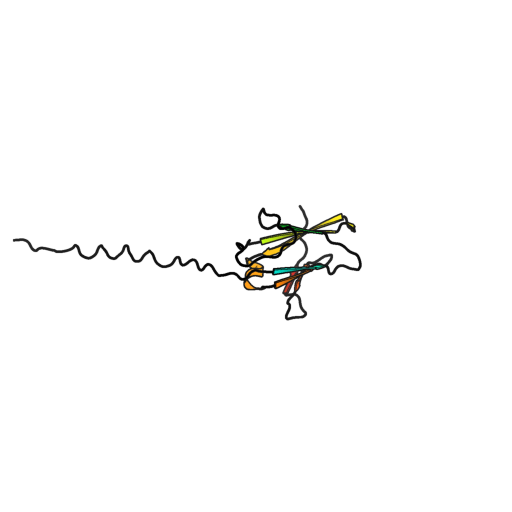19 77 ARG A C 1
ATOM 600 O O . ARG A 1 77 ? -10.085 5.501 7.617 1.00 88.19 77 ARG A O 1
ATOM 607 N N . TRP A 1 78 ? -9.713 4.630 9.662 1.00 86.69 78 TRP A N 1
ATOM 608 C CA . TRP A 1 78 ? -11.066 4.188 9.982 1.00 86.69 78 TRP A CA 1
ATOM 609 C C . TRP A 1 78 ? -11.663 5.199 10.962 1.00 86.69 78 TRP A C 1
ATOM 611 O O . TRP A 1 78 ? -11.386 5.098 12.163 1.00 86.69 78 TRP A O 1
ATOM 621 N N . PRO A 1 79 ? -12.453 6.182 10.493 1.00 82.50 79 PRO A N 1
ATOM 622 C CA . PRO A 1 79 ? -12.942 7.262 11.346 1.00 82.50 79 PRO A CA 1
ATOM 623 C C . PRO A 1 79 ? -13.785 6.726 12.503 1.00 82.50 79 PRO A C 1
ATOM 625 O O . PRO A 1 79 ? -13.578 7.123 13.647 1.00 82.50 79 PRO A O 1
ATOM 628 N N . ASP A 1 80 ? -14.642 5.748 12.210 1.00 81.50 80 ASP A N 1
ATOM 629 C CA . ASP A 1 80 ? -15.561 5.142 13.177 1.00 81.50 80 ASP A CA 1
ATOM 630 C C . ASP A 1 80 ? -14.836 4.367 14.290 1.00 81.50 80 ASP A C 1
ATOM 632 O O . ASP A 1 80 ? -15.343 4.258 15.403 1.00 81.50 80 ASP A O 1
ATOM 636 N N . ALA A 1 81 ? -13.645 3.832 14.001 1.00 82.94 81 ALA A N 1
ATOM 637 C CA . ALA A 1 81 ? -12.857 3.037 14.944 1.00 82.94 81 ALA A CA 1
ATOM 638 C C . ALA A 1 81 ? -11.709 3.823 15.601 1.00 82.94 81 ALA A C 1
ATOM 640 O O . ALA A 1 81 ? -11.015 3.277 16.456 1.00 82.94 81 ALA A O 1
ATOM 641 N N . GLY A 1 82 ? -11.447 5.066 15.176 1.00 85.81 82 GLY A N 1
ATOM 642 C CA . GLY A 1 82 ? -10.277 5.833 15.623 1.00 85.81 82 GLY A CA 1
ATOM 643 C C . GLY A 1 82 ? -8.935 5.162 15.295 1.00 85.81 82 GLY A C 1
ATOM 644 O O . GLY A 1 82 ? -7.939 5.420 15.965 1.00 85.81 82 GLY A O 1
ATOM 645 N N . LYS A 1 83 ? -8.908 4.279 14.289 1.00 87.19 83 LYS A N 1
ATOM 646 C CA . LYS A 1 83 ? -7.740 3.479 13.898 1.00 87.19 83 LYS A CA 1
ATOM 647 C C . LYS A 1 83 ? -7.095 4.082 12.659 1.00 87.19 83 LYS A C 1
ATOM 649 O O . LYS A 1 83 ? -7.790 4.370 11.687 1.00 87.19 83 LYS A O 1
ATOM 654 N N . GLU A 1 84 ? -5.775 4.211 12.660 1.00 90.31 84 GLU A N 1
ATOM 655 C CA . GLU A 1 84 ? -5.016 4.605 11.477 1.00 90.31 84 GLU A CA 1
ATOM 656 C C . GLU A 1 84 ? -3.793 3.697 11.310 1.00 90.31 84 GLU A C 1
ATOM 658 O O . GLU A 1 84 ? -3.080 3.392 12.265 1.00 90.31 84 GLU A O 1
ATOM 663 N N . LEU A 1 85 ? -3.606 3.196 10.092 1.00 92.69 85 LEU A N 1
ATOM 664 C CA . LEU A 1 85 ? -2.584 2.220 9.725 1.00 92.69 85 LEU A CA 1
ATOM 665 C C . LEU A 1 85 ? -1.960 2.627 8.394 1.00 92.69 85 LEU A C 1
ATOM 667 O O . LEU A 1 85 ? -2.559 3.388 7.638 1.00 92.69 85 LEU A O 1
ATOM 671 N N . TRP A 1 86 ? -0.776 2.115 8.069 1.00 93.25 86 TRP A N 1
ATOM 672 C CA . TRP A 1 86 ? -0.135 2.431 6.793 1.00 93.25 86 TRP A CA 1
ATOM 673 C C . TRP A 1 86 ? 0.379 1.192 6.070 1.00 93.25 86 TRP A C 1
ATOM 675 O O . TRP A 1 86 ? 0.626 0.141 6.665 1.00 93.25 86 TRP A O 1
ATOM 685 N N . TYR A 1 87 ? 0.533 1.319 4.754 1.00 93.12 87 TYR A N 1
ATOM 686 C CA . TYR A 1 87 ? 1.092 0.270 3.914 1.00 93.12 87 TYR A CA 1
ATOM 687 C C . TYR A 1 87 ? 1.711 0.835 2.628 1.00 93.12 87 TYR A C 1
ATOM 689 O O . TYR A 1 87 ? 1.268 1.853 2.088 1.00 93.12 87 TYR A O 1
ATOM 697 N N . ASP A 1 88 ? 2.734 0.156 2.110 1.00 91.88 88 ASP A N 1
ATOM 698 C CA . ASP A 1 88 ? 3.336 0.481 0.816 1.00 91.88 88 ASP A CA 1
ATOM 699 C C . ASP A 1 88 ? 2.539 -0.167 -0.317 1.00 91.88 88 ASP A C 1
ATOM 701 O O . ASP A 1 88 ? 2.800 -1.303 -0.728 1.00 91.88 88 ASP A O 1
ATOM 705 N N . ILE A 1 89 ? 1.553 0.563 -0.840 1.00 90.00 89 ILE A N 1
ATOM 706 C CA . ILE A 1 89 ? 0.631 0.049 -1.861 1.00 90.00 89 ILE A CA 1
ATOM 707 C C . ILE A 1 89 ? 1.324 -0.260 -3.194 1.00 90.00 89 ILE A C 1
ATOM 709 O O . ILE A 1 89 ? 0.846 -1.076 -3.983 1.00 90.00 89 ILE A O 1
ATOM 713 N N . PHE A 1 90 ? 2.480 0.361 -3.435 1.00 87.50 90 PHE A N 1
ATOM 714 C CA . PHE A 1 90 ? 3.328 0.047 -4.573 1.00 87.50 90 PHE A CA 1
ATOM 715 C C . PHE A 1 90 ? 4.802 0.211 -4.221 1.00 87.50 90 PHE A C 1
ATOM 717 O O . PHE A 1 90 ? 5.191 1.240 -3.667 1.00 87.50 90 PHE A O 1
ATOM 724 N N . THR A 1 91 ? 5.634 -0.751 -4.615 1.00 86.94 91 THR A N 1
ATOM 725 C CA . THR A 1 91 ? 7.088 -0.580 -4.686 1.00 86.94 91 THR A CA 1
ATOM 726 C C . THR A 1 91 ? 7.623 -1.108 -6.012 1.00 86.94 91 THR A C 1
ATOM 728 O O . THR A 1 91 ? 7.166 -2.125 -6.535 1.00 86.94 91 THR A O 1
ATOM 731 N N . SER A 1 92 ? 8.623 -0.439 -6.582 1.00 80.00 92 SER A N 1
ATOM 732 C CA . SER A 1 92 ? 9.199 -0.843 -7.864 1.00 80.00 92 SER A CA 1
ATOM 733 C C . SER A 1 92 ? 9.854 -2.221 -7.791 1.00 80.00 92 SER A C 1
ATOM 735 O O . SER A 1 92 ? 9.812 -2.961 -8.767 1.00 80.00 92 SER A O 1
ATOM 737 N N . SER A 1 93 ? 10.417 -2.597 -6.639 1.00 82.19 93 SER A N 1
ATOM 738 C CA . SER A 1 93 ? 11.007 -3.923 -6.433 1.00 82.19 93 SER A CA 1
ATOM 739 C C . SER A 1 93 ? 9.964 -5.044 -6.418 1.00 82.19 93 SER A C 1
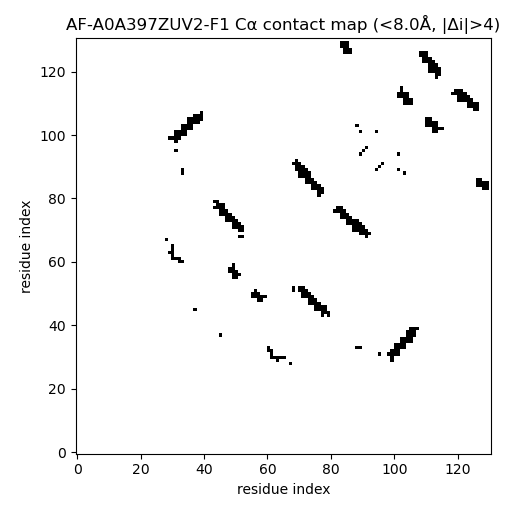ATOM 741 O O . SER A 1 93 ? 10.239 -6.121 -6.939 1.00 82.19 93 SER A O 1
ATOM 743 N N . ARG A 1 94 ? 8.771 -4.800 -5.859 1.00 86.88 94 ARG A N 1
ATOM 744 C CA . ARG A 1 94 ? 7.708 -5.810 -5.723 1.00 86.88 94 ARG A CA 1
ATOM 745 C C . ARG A 1 94 ? 6.757 -5.859 -6.919 1.00 86.88 94 ARG A C 1
ATOM 747 O O . ARG A 1 94 ? 6.258 -6.930 -7.258 1.00 86.88 94 ARG A O 1
ATOM 754 N N . ASP A 1 95 ? 6.460 -4.711 -7.526 1.00 85.12 95 ASP A N 1
ATOM 755 C CA . ASP A 1 95 ? 5.293 -4.558 -8.404 1.00 85.12 95 ASP A CA 1
ATOM 756 C C . ASP A 1 95 ? 5.643 -4.207 -9.856 1.00 85.12 95 ASP A C 1
ATOM 758 O O . ASP A 1 95 ? 4.884 -4.562 -10.761 1.00 85.12 95 ASP A O 1
ATOM 762 N N . ALA A 1 96 ? 6.790 -3.560 -10.121 1.00 80.94 96 ALA A N 1
ATOM 763 C CA . ALA A 1 96 ? 7.083 -2.989 -11.444 1.00 80.94 96 ALA A CA 1
ATOM 764 C C . ALA A 1 96 ? 7.078 -4.022 -12.580 1.00 80.94 96 ALA A C 1
ATOM 766 O O . ALA A 1 96 ? 6.604 -3.724 -13.675 1.00 80.94 96 ALA A O 1
ATOM 767 N N . ASN A 1 97 ? 7.557 -5.237 -12.317 1.00 81.19 97 ASN A N 1
ATOM 768 C CA . ASN A 1 97 ? 7.607 -6.319 -13.305 1.00 81.19 97 ASN A CA 1
ATOM 769 C C . ASN A 1 97 ? 6.493 -7.358 -13.113 1.00 81.19 97 ASN A C 1
ATOM 771 O O . ASN A 1 97 ? 6.497 -8.384 -13.785 1.00 81.19 97 ASN A O 1
ATOM 775 N N . VAL A 1 98 ? 5.558 -7.115 -12.188 1.00 83.69 98 VAL A N 1
ATOM 776 C CA . VAL A 1 98 ? 4.543 -8.101 -11.786 1.00 83.69 98 VAL A CA 1
ATOM 777 C C . VAL A 1 98 ? 3.147 -7.692 -12.229 1.00 83.69 98 VAL A C 1
ATOM 779 O O . VAL A 1 98 ? 2.412 -8.511 -12.771 1.00 83.69 98 VAL A O 1
ATOM 782 N N . CYS A 1 99 ? 2.774 -6.429 -12.028 1.00 80.69 99 CYS A N 1
ATOM 783 C CA . CYS A 1 99 ? 1.463 -5.919 -12.411 1.00 80.69 99 CYS A CA 1
ATOM 784 C C . CYS A 1 99 ? 1.594 -4.653 -13.258 1.00 80.69 99 CYS A C 1
ATOM 786 O O . CYS A 1 99 ? 2.465 -3.814 -13.038 1.00 80.69 99 CYS A O 1
ATOM 788 N N . ASN A 1 100 ? 0.728 -4.524 -14.265 1.00 79.38 100 ASN A N 1
ATOM 789 C CA . ASN A 1 100 ? 0.448 -3.244 -14.928 1.00 79.38 100 ASN A CA 1
ATOM 790 C C . ASN A 1 100 ? -0.701 -2.526 -14.213 1.00 79.38 100 ASN A C 1
ATOM 792 O O . ASN A 1 100 ? -0.635 -1.321 -13.993 1.00 79.38 100 ASN A O 1
ATOM 796 N N . LEU A 1 101 ? -1.701 -3.302 -13.785 1.00 81.12 101 LEU A N 1
ATOM 797 C CA . LEU A 1 101 ? -2.769 -2.902 -12.880 1.00 81.12 101 LEU A CA 1
ATOM 798 C C . LEU A 1 101 ? -2.628 -3.705 -11.581 1.00 81.12 101 LEU A C 1
ATOM 800 O O . LEU A 1 101 ? -2.831 -4.917 -11.575 1.00 81.12 101 LEU A O 1
ATOM 804 N N . CYS A 1 102 ? -2.238 -3.043 -10.499 1.00 85.38 102 CYS A N 1
ATOM 805 C CA . CYS A 1 102 ? -2.067 -3.640 -9.181 1.00 85.38 102 CYS A CA 1
ATOM 806 C C . CYS A 1 102 ? -3.349 -3.410 -8.371 1.00 85.38 102 CYS A C 1
ATOM 808 O O . CYS A 1 102 ? -3.582 -2.318 -7.847 1.00 85.38 102 CYS A O 1
ATOM 810 N N . LEU A 1 103 ? -4.204 -4.432 -8.328 1.00 86.81 103 LEU A N 1
ATOM 811 C CA . LEU A 1 103 ? -5.474 -4.408 -7.609 1.00 86.81 103 LEU A CA 1
ATOM 812 C C . LEU A 1 103 ? -5.268 -4.858 -6.162 1.00 86.81 103 LEU A C 1
ATOM 814 O O . LEU A 1 103 ? -4.723 -5.933 -5.929 1.00 86.81 103 LEU A O 1
ATOM 818 N N . TRP A 1 104 ? -5.751 -4.071 -5.208 1.00 90.44 104 TRP A N 1
ATOM 819 C CA . TRP A 1 104 ? -5.653 -4.345 -3.781 1.00 90.44 104 TRP A CA 1
ATOM 820 C C . TRP A 1 104 ? -7.026 -4.374 -3.124 1.00 90.44 104 TRP A C 1
ATOM 822 O O . TRP A 1 104 ? -7.840 -3.475 -3.333 1.00 90.44 104 TRP A O 1
ATOM 832 N N . TYR A 1 105 ? -7.280 -5.399 -2.319 1.00 89.25 105 TYR A N 1
ATOM 833 C CA . TYR A 1 105 ? -8.453 -5.508 -1.458 1.00 89.25 105 TYR A CA 1
ATOM 834 C C . TYR A 1 105 ? -8.069 -5.140 -0.034 1.00 89.25 105 TYR A C 1
ATOM 836 O O . TYR A 1 105 ? -7.093 -5.656 0.512 1.00 89.25 105 TYR A O 1
ATOM 844 N N . ILE A 1 106 ? -8.848 -4.231 0.542 1.00 88.62 106 ILE A N 1
ATOM 845 C CA . ILE A 1 106 ? -8.642 -3.697 1.883 1.00 88.62 106 ILE A CA 1
ATOM 846 C C . ILE A 1 106 ? -9.645 -4.370 2.810 1.00 88.62 106 ILE A C 1
ATOM 848 O O . ILE A 1 106 ? -10.852 -4.154 2.676 1.00 88.62 106 ILE A O 1
ATOM 852 N N . PHE A 1 107 ? -9.135 -5.174 3.738 1.00 87.94 107 PHE A N 1
ATOM 853 C CA . PHE A 1 107 ? -9.899 -5.762 4.831 1.00 87.94 107 PHE A CA 1
ATOM 854 C C . PHE A 1 107 ? -9.484 -5.119 6.157 1.00 87.94 107 PHE A C 1
ATOM 856 O O . PHE A 1 107 ? -8.499 -4.386 6.239 1.00 87.94 107 PHE A O 1
ATOM 863 N N . ASP A 1 108 ? -10.227 -5.411 7.221 1.00 83.31 108 ASP A N 1
ATOM 864 C CA . ASP A 1 108 ? -10.025 -4.750 8.513 1.00 83.31 108 ASP A CA 1
ATOM 865 C C . ASP A 1 108 ? -8.656 -5.062 9.151 1.00 83.31 108 ASP A C 1
ATOM 867 O O . ASP A 1 108 ? -8.041 -4.203 9.788 1.00 83.31 108 ASP A O 1
ATOM 871 N N . SER A 1 109 ? -8.151 -6.282 8.937 1.00 86.69 109 SER A N 1
ATOM 872 C CA . SER A 1 109 ? -6.901 -6.775 9.541 1.00 86.69 109 SER A CA 1
ATOM 873 C C . SER A 1 109 ? -5.770 -7.017 8.541 1.00 86.69 109 SER A C 1
ATOM 875 O O . SER A 1 109 ? -4.613 -7.083 8.949 1.00 86.69 109 SER A O 1
ATOM 877 N N . ILE A 1 110 ? -6.089 -7.158 7.253 1.00 91.81 110 ILE A N 1
ATOM 878 C CA . ILE A 1 110 ? -5.123 -7.502 6.204 1.00 91.81 110 ILE A CA 1
ATOM 879 C C . ILE A 1 110 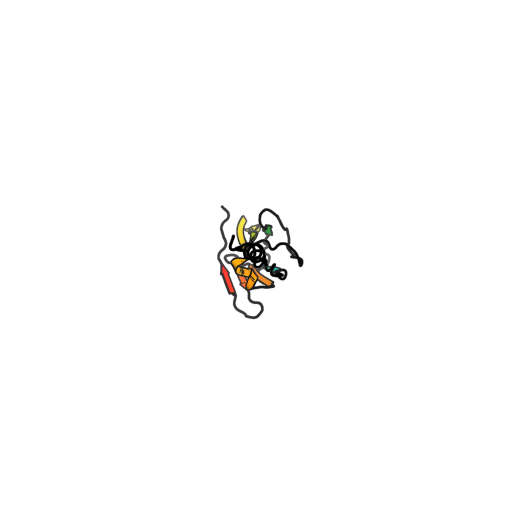? -5.392 -6.724 4.919 1.00 91.81 110 ILE A C 1
ATOM 881 O O . ILE A 1 110 ? -6.509 -6.269 4.660 1.00 91.81 110 ILE A O 1
ATOM 885 N N . ILE A 1 111 ? -4.369 -6.641 4.078 1.00 93.00 111 ILE A N 1
ATOM 886 C CA . ILE A 1 111 ? -4.449 -6.085 2.732 1.00 93.00 111 ILE A CA 1
ATOM 887 C C . ILE A 1 111 ? -3.925 -7.111 1.724 1.00 93.00 111 ILE A C 1
ATOM 889 O O . ILE A 1 111 ? -2.887 -7.727 1.948 1.00 93.00 111 ILE A O 1
ATOM 893 N N . CYS A 1 112 ? -4.639 -7.319 0.618 1.00 92.88 112 CYS A N 1
ATOM 894 C CA . CYS A 1 112 ? -4.318 -8.371 -0.352 1.00 92.88 112 CYS A CA 1
ATOM 895 C C . CYS A 1 112 ? -4.201 -7.836 -1.776 1.00 92.88 112 CYS A C 1
ATOM 897 O O . CYS A 1 112 ? -5.111 -7.161 -2.251 1.00 92.88 112 CYS A O 1
ATOM 899 N N . ARG A 1 113 ? -3.128 -8.188 -2.492 1.00 91.31 113 ARG A N 1
ATOM 900 C CA . ARG A 1 113 ? -2.978 -7.907 -3.925 1.00 91.31 113 ARG A CA 1
ATOM 901 C C . ARG A 1 113 ? -3.608 -9.029 -4.733 1.00 91.31 113 ARG A C 1
ATOM 903 O O . ARG A 1 113 ? -3.132 -10.166 -4.709 1.00 91.31 113 ARG A O 1
ATOM 910 N N . MET A 1 114 ? -4.632 -8.696 -5.497 1.00 87.44 114 MET A N 1
ATOM 911 C CA . MET A 1 114 ? -5.383 -9.648 -6.303 1.00 87.44 114 MET A CA 1
ATOM 912 C C . MET A 1 114 ? -4.756 -9.828 -7.682 1.00 87.44 114 MET A C 1
ATOM 914 O O . MET A 1 114 ? -4.221 -8.888 -8.276 1.00 87.44 114 MET A O 1
ATOM 918 N N . ARG A 1 115 ? -4.861 -11.047 -8.209 1.00 83.00 115 ARG A N 1
ATOM 919 C CA . ARG A 1 115 ? -4.666 -11.309 -9.633 1.00 83.00 115 ARG A CA 1
ATOM 920 C C . ARG A 1 115 ? -5.968 -11.028 -10.366 1.00 83.00 115 ARG A C 1
ATOM 922 O O . ARG A 1 115 ? -7.037 -11.327 -9.856 1.00 83.00 115 ARG A O 1
ATOM 929 N N . LEU A 1 116 ? -5.880 -10.453 -11.561 1.00 77.88 116 LEU A N 1
ATOM 930 C CA . LEU A 1 116 ? -7.062 -10.263 -12.409 1.00 77.88 116 LEU A CA 1
ATOM 931 C C . LEU A 1 116 ? -7.442 -11.555 -13.142 1.00 77.88 116 LEU A C 1
ATOM 933 O O . LEU A 1 116 ? -8.589 -11.722 -13.530 1.00 77.88 116 LEU A O 1
ATOM 937 N N . ASP A 1 117 ? -6.471 -12.450 -13.340 1.00 79.44 117 ASP A N 1
ATOM 938 C CA . ASP A 1 117 ? -6.608 -13.692 -14.101 1.00 79.44 117 ASP A CA 1
ATOM 939 C C . ASP A 1 117 ? -6.914 -14.925 -13.235 1.00 79.44 117 ASP A C 1
ATOM 941 O O . ASP A 1 117 ? -7.088 -16.014 -13.775 1.00 79.44 117 ASP A O 1
ATOM 945 N N . ARG A 1 118 ? -6.941 -14.791 -11.902 1.00 72.56 118 ARG A N 1
ATOM 946 C CA . ARG A 1 118 ? -7.164 -15.902 -10.962 1.00 72.56 118 ARG A CA 1
ATOM 947 C C . ARG A 1 118 ? -8.051 -15.467 -9.802 1.00 72.56 118 ARG A C 1
ATOM 949 O O . ARG A 1 118 ? -8.060 -14.295 -9.447 1.00 72.56 118 ARG A O 1
ATOM 956 N N . GLU A 1 119 ? -8.733 -16.428 -9.184 1.00 67.38 119 GLU A N 1
ATOM 957 C CA . GLU A 1 119 ? -9.530 -16.198 -7.969 1.00 67.38 119 GLU A CA 1
ATOM 958 C C . GLU A 1 119 ? -8.672 -15.908 -6.727 1.00 67.38 119 GLU A C 1
ATOM 960 O O . GLU A 1 119 ? -9.127 -15.231 -5.807 1.00 67.38 119 GLU A O 1
ATOM 965 N N . GLU A 1 120 ? -7.419 -16.367 -6.700 1.00 74.75 120 GLU A N 1
ATOM 966 C CA . GLU A 1 120 ? -6.560 -16.256 -5.519 1.00 74.75 120 GLU A CA 1
ATOM 967 C C . GLU A 1 120 ? -5.692 -14.978 -5.503 1.00 74.75 120 GLU A C 1
ATOM 969 O O . GLU A 1 120 ? -5.156 -14.559 -6.544 1.00 74.75 120 GLU A O 1
ATOM 974 N N . PRO A 1 121 ? -5.492 -14.357 -4.320 1.00 78.06 121 PRO A N 1
ATOM 975 C CA . PRO A 1 121 ? -4.553 -13.253 -4.160 1.00 78.06 121 PRO A CA 1
ATOM 976 C C . PRO A 1 121 ? -3.114 -13.707 -4.429 1.00 78.06 121 PRO A C 1
ATOM 978 O O . PRO A 1 121 ? -2.720 -14.822 -4.107 1.00 78.06 121 PRO A O 1
ATOM 981 N N . THR A 1 122 ? -2.290 -12.813 -4.986 1.00 82.62 122 THR A N 1
ATOM 982 C CA . THR A 1 122 ? -0.851 -13.098 -5.139 1.00 82.62 122 THR A CA 1
ATOM 983 C C . THR A 1 122 ? -0.117 -12.974 -3.814 1.00 82.62 122 THR A C 1
ATOM 985 O O . THR A 1 122 ? 0.807 -13.734 -3.557 1.00 82.62 122 THR A O 1
ATOM 988 N N . ILE A 1 123 ? -0.476 -11.958 -3.027 1.00 90.94 123 ILE A N 1
ATOM 989 C CA . ILE A 1 123 ? 0.128 -11.655 -1.729 1.00 90.94 123 ILE A CA 1
ATOM 990 C C . ILE A 1 123 ? -0.936 -11.056 -0.815 1.00 90.94 123 ILE A C 1
ATOM 992 O O . ILE A 1 123 ? -1.814 -10.332 -1.288 1.00 90.94 123 ILE A O 1
ATOM 996 N N . CYS A 1 124 ? -0.832 -11.345 0.475 1.00 93.94 124 CYS A N 1
ATOM 997 C CA . CYS A 1 124 ? -1.609 -10.716 1.531 1.00 93.94 124 CYS A CA 1
ATOM 998 C C . CYS A 1 124 ? -0.672 -10.402 2.689 1.00 93.94 124 CYS A C 1
ATOM 1000 O O . CYS A 1 124 ? 0.112 -11.263 3.082 1.00 93.94 124 CYS A O 1
ATOM 1002 N N . ASP A 1 125 ? -0.789 -9.200 3.236 1.00 94.31 125 ASP A N 1
ATOM 1003 C CA . ASP A 1 125 ? 0.062 -8.716 4.311 1.00 94.31 125 ASP A CA 1
ATOM 1004 C C . ASP A 1 125 ? -0.774 -8.124 5.447 1.00 94.31 125 ASP A C 1
ATOM 1006 O O . ASP A 1 125 ? -1.910 -7.675 5.258 1.00 94.31 125 ASP A O 1
ATOM 1010 N N . ILE A 1 126 ? -0.183 -8.122 6.639 1.00 93.81 126 ILE A N 1
ATOM 1011 C CA . ILE A 1 126 ? -0.712 -7.405 7.799 1.00 93.81 126 ILE A CA 1
ATOM 1012 C C . ILE A 1 126 ? -0.296 -5.934 7.681 1.00 93.81 126 ILE A C 1
ATOM 1014 O O . ILE A 1 126 ? 0.740 -5.598 7.106 1.00 93.81 126 ILE A O 1
ATOM 1018 N N . TRP A 1 127 ? -1.124 -5.052 8.225 1.00 92.19 127 TRP A N 1
ATOM 1019 C CA . TRP A 1 127 ? -0.857 -3.622 8.278 1.00 92.19 127 TRP A CA 1
ATOM 1020 C C . TRP A 1 127 ? 0.377 -3.263 9.102 1.00 92.19 127 TRP A C 1
ATOM 1022 O O . TRP A 1 127 ? 0.672 -3.900 10.114 1.00 92.19 127 TRP A O 1
ATOM 1032 N N . ASN A 1 128 ? 1.022 -2.156 8.732 1.00 92.69 128 ASN A N 1
ATOM 1033 C CA . ASN A 1 128 ? 2.034 -1.554 9.582 1.00 92.69 128 ASN A CA 1
ATOM 1034 C C . ASN A 1 128 ? 1.368 -0.579 10.570 1.00 92.69 128 ASN A C 1
ATOM 1036 O O . ASN A 1 128 ? 0.551 0.254 10.148 1.00 92.69 128 ASN A O 1
ATOM 1040 N N . PRO A 1 129 ? 1.711 -0.645 11.869 1.00 87.25 129 PRO A N 1
ATOM 1041 C CA . PRO A 1 129 ? 1.247 0.331 12.843 1.00 87.25 129 PRO A CA 1
ATOM 1042 C C . PRO A 1 129 ? 1.876 1.698 12.559 1.00 87.25 129 PRO A C 1
ATOM 1044 O O . PRO A 1 129 ? 3.022 1.789 12.105 1.00 87.25 129 PRO A O 1
ATOM 1047 N N . LEU A 1 130 ? 1.132 2.770 12.829 1.00 77.31 130 LEU A N 1
ATOM 1048 C CA . LEU A 1 130 ? 1.733 4.097 12.938 1.00 77.31 130 LEU A CA 1
ATOM 1049 C C . LEU A 1 130 ? 2.645 4.138 14.170 1.00 77.31 130 LEU A C 1
ATOM 1051 O O . LEU A 1 130 ? 2.325 3.533 15.194 1.00 77.31 130 LEU A O 1
ATOM 1055 N N . HIS A 1 131 ? 3.792 4.801 14.024 1.00 59.62 131 HIS A N 1
ATOM 1056 C CA . HIS A 1 131 ? 4.728 5.054 15.120 1.00 59.62 131 HIS A CA 1
ATOM 1057 C C . HIS A 1 131 ? 4.164 6.055 16.125 1.00 59.62 131 HIS A C 1
ATOM 1059 O O . HIS A 1 131 ? 3.508 7.022 15.673 1.00 59.62 131 HIS A O 1
#

Secondary structure (DSSP, 8-state):
--------SSSSSSSSSSSS--------PPPPEEEEEE-PSTT---EEEEEETTEE-SS--PPTT----SEEEEEEEEGGGTEEEEEEEEEHHHHTTT-SEEEEEE-SSEEEEEPSSSSSEEEEEEPEEP-

InterPro domains:
  IPR010264 Plant self-incompatibility S1 [PF05938] (33-127)

Organism: Brassica campestris (NCBI:txid3711)

pLDDT: mean 71.26, std 18.24, range [29.8, 94.31]